Protein AF-0000000078635551 (afdb_homodimer)

Sequence (164 aa):
MIAAASDEIWDSKRACGRVYKVKCTGGTNNGVEHPCRGSGSVTVKIVDYCPAGCRGTIDLSQEAFEAIADPDEGKITIDYHQMIAAASDEIWDSKRACGRVYKVKCTGGTNNGVEHPCRGSGSVTVKIVDYCPAGCRGTIDLSQEAFEAIADPDEGKITIDYHQ

Structure (mmCIF, N/CA/C/O backbone):
data_AF-0000000078635551-model_v1
#
loop_
_entity.id
_entity.type
_entity.pdbx_description
1 polymer 'Expansin-like EG45 domain-containing protein'
#
loop_
_atom_site.group_PDB
_atom_site.id
_atom_site.type_symbol
_atom_site.label_atom_id
_atom_site.label_alt_id
_atom_site.label_comp_id
_atom_site.label_asym_id
_atom_site.label_entity_id
_atom_site.label_seq_id
_atom_site.pdbx_PDB_ins_code
_atom_site.Cartn_x
_atom_site.Cartn_y
_atom_site.Cartn_z
_atom_site.occupancy
_atom_site.B_iso_or_equiv
_atom_site.auth_seq_id
_atom_site.auth_comp_id
_atom_site.auth_asym_id
_atom_site.auth_atom_id
_atom_site.pdbx_PDB_model_num
ATOM 1 N N . MET A 1 1 ? 10.531 -6.574 -5.805 1 96.25 1 MET A N 1
ATOM 2 C CA . MET A 1 1 ? 9.211 -5.945 -5.746 1 96.25 1 MET A CA 1
ATOM 3 C C . MET A 1 1 ? 8.789 -5.703 -4.301 1 96.25 1 MET A C 1
ATOM 5 O O . MET A 1 1 ? 9.539 -6 -3.371 1 96.25 1 MET A O 1
ATOM 9 N N . ILE A 1 2 ? 7.559 -5.074 -4.098 1 97.44 2 ILE A N 1
ATOM 10 C CA . ILE A 1 2 ? 7.223 -4.668 -2.738 1 97.44 2 ILE A CA 1
ATOM 11 C C . ILE A 1 2 ? 5.82 -5.164 -2.385 1 97.44 2 ILE A C 1
ATOM 13 O O . ILE A 1 2 ? 5.059 -5.57 -3.264 1 97.44 2 ILE A O 1
ATOM 17 N N . ALA A 1 3 ? 5.617 -5.074 -1.126 1 97.31 3 ALA A N 1
ATOM 18 C CA . ALA A 1 3 ? 4.316 -5.438 -0.571 1 97.31 3 ALA A CA 1
ATOM 19 C C . ALA A 1 3 ? 4.074 -4.738 0.765 1 97.31 3 ALA A C 1
ATOM 21 O O . ALA A 1 3 ? 5 -4.176 1.354 1 97.31 3 ALA A O 1
ATOM 22 N N . ALA A 1 4 ? 2.855 -4.711 1.078 1 96.38 4 ALA A N 1
ATOM 23 C CA . ALA A 1 4 ? 2.469 -4.305 2.426 1 96.38 4 ALA A CA 1
ATOM 24 C C . ALA A 1 4 ? 2.018 -5.504 3.254 1 96.38 4 ALA A C 1
ATOM 26 O O . ALA A 1 4 ? 1.541 -6.5 2.707 1 96.38 4 ALA A O 1
ATOM 27 N N . ALA A 1 5 ? 2.201 -5.328 4.535 1 96 5 ALA A N 1
ATOM 28 C CA . ALA A 1 5 ? 1.868 -6.43 5.434 1 96 5 ALA A CA 1
ATOM 29 C C . ALA A 1 5 ? 0.615 -6.113 6.246 1 96 5 ALA A C 1
ATOM 31 O O . ALA A 1 5 ? 0.434 -4.984 6.707 1 96 5 ALA A O 1
ATOM 32 N N . SER A 1 6 ? -0.242 -7.211 6.406 1 94.69 6 SER A N 1
ATOM 33 C CA . SER A 1 6 ? -1.362 -7.102 7.336 1 94.69 6 SER A CA 1
ATOM 34 C C . SER A 1 6 ? -0.907 -7.289 8.781 1 94.69 6 SER A C 1
ATOM 36 O O . SER A 1 6 ? 0.283 -7.48 9.039 1 94.69 6 SER A O 1
ATOM 38 N N . ASP A 1 7 ? -1.968 -7.258 9.641 1 93.25 7 ASP A N 1
ATOM 39 C CA . ASP A 1 7 ? -1.678 -7.441 11.062 1 93.25 7 ASP A CA 1
ATOM 40 C C . ASP A 1 7 ? -1.004 -8.789 11.312 1 93.25 7 ASP A C 1
ATOM 42 O O . ASP A 1 7 ? -0.194 -8.922 12.234 1 93.25 7 ASP A O 1
ATOM 46 N N . GLU A 1 8 ? -1.319 -9.781 10.523 1 92.94 8 GLU A N 1
ATOM 47 C CA . GLU A 1 8 ? -0.859 -11.156 10.727 1 92.94 8 GLU A CA 1
ATOM 48 C C . GLU A 1 8 ? 0.665 -11.234 10.695 1 92.94 8 GLU A C 1
ATOM 50 O O . GLU A 1 8 ? 1.265 -12.031 11.414 1 92.94 8 GLU A O 1
ATOM 55 N N . ILE A 1 9 ? 1.292 -10.383 9.961 1 93.62 9 ILE A N 1
ATOM 56 C CA . ILE A 1 9 ? 2.734 -10.547 9.82 1 93.62 9 ILE A CA 1
ATOM 57 C C . ILE A 1 9 ? 3.438 -9.234 10.156 1 93.62 9 ILE A C 1
ATOM 59 O O . ILE A 1 9 ? 4.656 -9.211 10.352 1 93.62 9 ILE A O 1
ATOM 63 N N . TRP A 1 10 ? 2.77 -8.133 10.242 1 94.75 10 TRP A N 1
ATOM 64 C CA . TRP A 1 10 ? 3.377 -6.824 10.438 1 94.75 10 TRP A CA 1
ATOM 65 C C . TRP A 1 10 ? 4.246 -6.809 11.695 1 94.75 10 TRP A C 1
ATOM 67 O O . TRP A 1 10 ? 5.359 -6.277 11.68 1 94.75 10 TRP A O 1
ATOM 77 N N . ASP A 1 11 ? 3.793 -7.418 12.781 1 93.44 11 ASP A N 1
ATOM 78 C CA . ASP A 1 11 ? 4.543 -7.625 14.016 1 93.44 11 ASP A CA 1
ATOM 79 C C . ASP A 1 11 ? 5.16 -6.316 14.508 1 93.44 11 ASP A C 1
ATOM 81 O O . ASP A 1 11 ? 6.371 -6.242 14.727 1 93.44 11 ASP A O 1
ATOM 85 N N . SER A 1 12 ? 4.293 -5.266 14.805 1 92.62 12 SER A N 1
ATOM 86 C CA . SER A 1 12 ? 4.738 -3.977 15.328 1 92.62 12 SER A CA 1
ATOM 87 C C . SER A 1 12 ? 5.914 -3.43 14.516 1 92.62 12 SER A C 1
ATOM 89 O O . SER A 1 12 ? 6.914 -2.99 15.086 1 92.62 12 SER A O 1
ATOM 91 N N . LYS A 1 13 ? 5.953 -3.652 13.18 1 93.81 13 LYS A N 1
ATOM 92 C CA . LYS A 1 13 ? 6.887 -3.053 12.227 1 93.81 13 LYS A CA 1
ATOM 93 C C . LYS A 1 13 ? 8.109 -3.939 12.031 1 93.81 13 LYS A C 1
ATOM 95 O O . LYS A 1 13 ? 8.945 -3.664 11.164 1 93.81 13 LYS A O 1
ATOM 100 N N . ARG A 1 14 ? 8.211 -5.004 12.727 1 94.62 14 ARG A N 1
ATOM 101 C CA . ARG A 1 14 ? 9.391 -5.852 12.625 1 94.62 14 ARG A CA 1
ATOM 102 C C . ARG A 1 14 ? 9.484 -6.512 11.258 1 94.62 14 ARG A C 1
ATOM 104 O O . ARG A 1 14 ? 10.57 -6.898 10.82 1 94.62 14 ARG A O 1
ATOM 111 N N . ALA A 1 15 ? 8.352 -6.633 10.625 1 95 15 ALA A N 1
ATOM 112 C CA . ALA A 1 15 ? 8.336 -7.266 9.305 1 95 15 ALA A CA 1
ATOM 113 C C . ALA A 1 15 ? 8.883 -6.316 8.242 1 95 15 ALA A C 1
ATOM 115 O O . ALA A 1 15 ? 9.195 -6.742 7.125 1 95 15 ALA A O 1
ATOM 116 N N . CYS A 1 16 ? 8.93 -5.066 8.625 1 94.31 16 CYS A N 1
ATOM 117 C CA . CYS A 1 16 ? 9.406 -4.098 7.641 1 94.31 16 CYS A CA 1
ATOM 118 C C . CYS A 1 16 ? 10.805 -4.449 7.16 1 94.31 16 CYS A C 1
ATOM 120 O O . CYS A 1 16 ? 11.688 -4.742 7.969 1 94.31 16 CYS A O 1
ATOM 122 N N . GLY A 1 17 ? 11.023 -4.5 5.871 1 96.88 17 GLY A N 1
ATOM 123 C CA . GLY A 1 17 ? 12.312 -4.793 5.266 1 96.88 17 GLY A CA 1
ATOM 124 C C . GLY A 1 17 ? 12.539 -6.277 5.039 1 96.88 17 GLY A C 1
ATOM 125 O O . GLY A 1 17 ? 13.445 -6.664 4.301 1 96.88 17 GLY A O 1
ATOM 126 N N . ARG A 1 18 ? 11.789 -7.105 5.68 1 97.62 18 ARG A N 1
ATOM 127 C CA . ARG A 1 18 ? 11.922 -8.539 5.461 1 97.62 18 ARG A CA 1
ATOM 128 C C . ARG A 1 18 ? 11.484 -8.922 4.051 1 97.62 18 ARG A C 1
ATOM 130 O O . ARG A 1 18 ? 10.586 -8.289 3.48 1 97.62 18 ARG A O 1
ATOM 137 N N . VAL A 1 19 ? 12.141 -9.969 3.594 1 98.5 19 VAL A N 1
ATOM 138 C CA . VAL A 1 19 ? 11.859 -10.445 2.242 1 98.5 19 VAL A CA 1
ATOM 139 C C . VAL A 1 19 ? 11.125 -11.781 2.305 1 98.5 19 VAL A C 1
ATOM 141 O O . VAL A 1 19 ? 11.508 -12.672 3.066 1 98.5 19 VAL A O 1
ATOM 144 N N . TYR A 1 20 ? 10.055 -11.875 1.512 1 98.44 20 TYR A N 1
ATOM 145 C CA . TYR A 1 20 ? 9.258 -13.094 1.435 1 98.44 20 TYR A CA 1
ATOM 146 C C . TYR A 1 20 ? 9.188 -13.609 0.002 1 98.44 20 TYR A C 1
ATOM 148 O O . TYR A 1 20 ? 9.055 -12.82 -0.939 1 98.44 20 TYR A O 1
ATOM 156 N N . LYS A 1 21 ? 9.312 -14.883 -0.167 1 98.62 21 LYS A N 1
ATOM 157 C CA . LYS A 1 21 ? 8.852 -15.531 -1.387 1 98.62 21 LYS A CA 1
ATOM 158 C C . LYS A 1 21 ? 7.359 -15.859 -1.3 1 98.62 21 LYS A C 1
ATOM 160 O O . LYS A 1 21 ? 6.922 -16.547 -0.368 1 98.62 21 LYS A O 1
ATOM 165 N N . VAL A 1 22 ? 6.598 -15.383 -2.221 1 98.44 22 VAL A N 1
ATOM 166 C CA . VAL A 1 22 ? 5.148 -15.547 -2.223 1 98.44 22 VAL A CA 1
ATOM 167 C C . VAL A 1 22 ? 4.719 -16.375 -3.426 1 98.44 22 VAL A C 1
ATOM 169 O O . VAL A 1 22 ? 5.117 -16.094 -4.559 1 98.44 22 VAL A O 1
ATOM 172 N N . LYS A 1 23 ? 3.918 -17.391 -3.209 1 98.19 23 LYS A N 1
ATOM 173 C CA . LYS A 1 23 ? 3.426 -18.266 -4.258 1 98.19 23 LYS A CA 1
ATOM 174 C C . LYS A 1 23 ? 1.903 -18.219 -4.348 1 98.19 23 LYS A C 1
ATOM 176 O O . LYS A 1 23 ? 1.21 -18.359 -3.34 1 98.19 23 LYS A O 1
ATOM 181 N N . CYS A 1 24 ? 1.435 -18.062 -5.543 1 97.62 24 CYS A N 1
ATOM 182 C CA . CYS A 1 24 ? 0 -18.156 -5.785 1 97.62 24 CYS A CA 1
ATOM 183 C C . CYS A 1 24 ? -0.461 -19.609 -5.734 1 97.62 24 CYS A C 1
ATOM 185 O O . CYS A 1 24 ? 0.079 -20.453 -6.441 1 97.62 24 CYS A O 1
ATOM 187 N N . THR A 1 25 ? -1.503 -19.828 -4.898 1 95.75 25 THR A N 1
ATOM 188 C CA . THR A 1 25 ? -1.953 -21.203 -4.75 1 95.75 25 THR A CA 1
ATOM 189 C C . THR A 1 25 ? -3.396 -21.359 -5.223 1 95.75 25 THR A C 1
ATOM 191 O O . THR A 1 25 ? -3.914 -22.469 -5.309 1 95.75 25 THR A O 1
ATOM 194 N N . GLY A 1 26 ? -4.039 -20.25 -5.453 1 92.5 26 GLY A N 1
ATOM 195 C CA . GLY A 1 26 ? -5.398 -20.375 -5.957 1 92.5 26 GLY A CA 1
ATOM 196 C C . GLY A 1 26 ? -6.164 -19.062 -5.906 1 92.5 26 GLY A C 1
ATOM 197 O O . GLY A 1 26 ? -5.602 -18.016 -5.551 1 92.5 26 GLY A O 1
ATOM 198 N N . GLY A 1 27 ? -7.441 -19.125 -6.367 1 87.19 27 GLY A N 1
ATOM 199 C CA . GLY A 1 27 ? -8.312 -17.969 -6.352 1 87.19 27 GLY A CA 1
ATOM 200 C C . GLY A 1 27 ? -9.148 -17.859 -5.094 1 87.19 27 GLY A C 1
ATOM 201 O O . GLY A 1 27 ? -9.18 -18.781 -4.285 1 87.19 27 GLY A O 1
ATOM 202 N N . THR A 1 28 ? -9.75 -16.562 -4.793 1 80.56 28 THR A N 1
ATOM 203 C CA . THR A 1 28 ? -10.672 -16.344 -3.684 1 80.56 28 THR A CA 1
ATOM 204 C C . THR A 1 28 ? -12.109 -16.266 -4.184 1 80.56 28 TH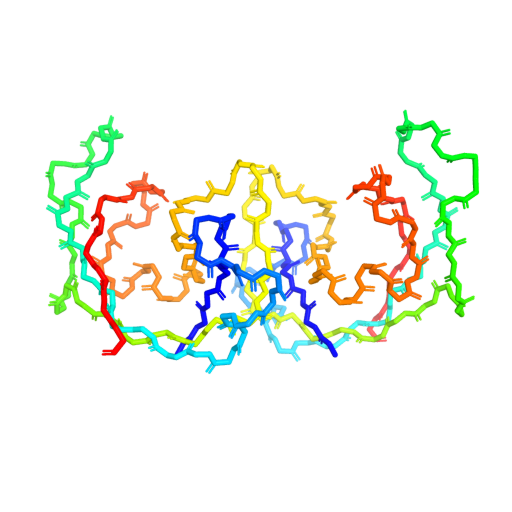R A C 1
ATOM 206 O O . THR A 1 28 ? -13.008 -15.859 -3.443 1 80.56 28 THR A O 1
ATOM 209 N N . ASN A 1 29 ? -12.398 -16.828 -5.242 1 68.38 29 ASN A N 1
ATOM 210 C CA . ASN A 1 29 ? -13.742 -17.078 -5.75 1 68.38 29 ASN A CA 1
ATOM 211 C C . ASN A 1 29 ? -14.266 -15.906 -6.57 1 68.38 29 ASN A C 1
ATOM 213 O O . ASN A 1 29 ? -15.469 -15.641 -6.586 1 68.38 29 ASN A O 1
ATOM 217 N N . ASN A 1 30 ? -13.383 -15.109 -7.215 1 67.94 30 ASN A N 1
ATOM 218 C CA . ASN A 1 30 ? -13.898 -14.031 -8.055 1 67.94 30 ASN A CA 1
ATOM 219 C C . ASN A 1 30 ? -14.078 -14.484 -9.5 1 67.94 30 ASN A C 1
ATOM 221 O O . ASN A 1 30 ? -14.289 -13.664 -10.391 1 67.94 30 ASN A O 1
ATOM 225 N N . GLY A 1 31 ? -14.039 -15.828 -9.625 1 69.44 31 GLY A N 1
ATOM 226 C CA . GLY A 1 31 ? -14.523 -16.391 -10.875 1 69.44 31 GLY A CA 1
ATOM 227 C C . GLY A 1 31 ? -13.414 -16.75 -11.844 1 69.44 31 GLY A C 1
ATOM 228 O O . GLY A 1 31 ? -13.664 -17.281 -12.922 1 69.44 31 GLY A O 1
ATOM 229 N N . VAL A 1 32 ? -12.227 -16.203 -11.531 1 76.19 32 VAL A N 1
ATOM 230 C CA . VAL A 1 32 ? -11.148 -16.656 -12.406 1 76.19 32 VAL A CA 1
ATOM 231 C C . VAL A 1 32 ? -10.734 -18.078 -12.023 1 76.19 32 VAL A C 1
ATOM 233 O O . VAL A 1 32 ? -10.266 -18.312 -10.906 1 76.19 32 VAL A O 1
ATOM 236 N N . GLU A 1 33 ? -11.008 -19.047 -12.883 1 79.5 33 GLU A N 1
ATOM 237 C CA . GLU A 1 33 ? -10.797 -20.469 -12.609 1 79.5 33 GLU A CA 1
ATOM 238 C C . GLU A 1 33 ? -9.336 -20.75 -12.266 1 79.5 33 GLU A C 1
ATOM 240 O O . GLU A 1 33 ? -9.047 -21.438 -11.289 1 79.5 33 GLU A O 1
ATOM 245 N N . HIS A 1 34 ? -8.453 -20.25 -13.055 1 88.06 34 HIS A N 1
ATOM 246 C CA . HIS A 1 34 ? -7.023 -20.438 -12.805 1 88.06 34 HIS A CA 1
ATOM 247 C C . HIS A 1 34 ? -6.297 -19.094 -12.734 1 88.06 34 HIS A C 1
ATOM 249 O O . HIS A 1 34 ? -5.656 -18.672 -13.695 1 88.06 34 HIS A O 1
ATOM 255 N N . PRO A 1 35 ? -6.375 -18.516 -11.586 1 92.25 35 PRO A N 1
ATOM 256 C CA . PRO A 1 35 ? -5.895 -17.125 -11.531 1 92.25 35 PRO A CA 1
ATOM 257 C C . PRO A 1 35 ? -4.371 -17.031 -11.516 1 92.25 35 PRO A C 1
ATOM 259 O O . PRO A 1 35 ? -3.809 -16 -11.891 1 92.25 35 PRO A O 1
ATOM 262 N N . CYS A 1 36 ? -3.676 -18.109 -11.078 1 96.31 36 CYS A N 1
ATOM 263 C CA . CYS A 1 36 ? -2.223 -18.047 -10.961 1 96.31 36 CYS A CA 1
ATOM 264 C C . CYS A 1 36 ? -1.568 -18.078 -12.336 1 96.31 36 CYS A C 1
ATOM 266 O O . CYS A 1 36 ? -2.016 -18.797 -13.234 1 96.31 36 CYS A O 1
ATOM 268 N N . ARG A 1 37 ? -0.511 -17.172 -12.445 1 94.75 37 ARG A N 1
ATOM 269 C CA . ARG A 1 37 ? 0.183 -17.109 -13.727 1 94.75 37 ARG A CA 1
ATOM 270 C C . ARG A 1 37 ? 1.691 -17 -13.523 1 94.75 37 ARG A C 1
ATOM 272 O O . ARG A 1 37 ? 2.164 -16.828 -12.398 1 94.75 37 ARG A O 1
ATOM 279 N N . GLY A 1 38 ? 2.408 -17.125 -14.711 1 90.69 38 GLY A N 1
ATOM 280 C CA . GLY A 1 38 ? 3.855 -17 -14.648 1 90.69 38 GLY A CA 1
ATOM 281 C C . GLY A 1 38 ? 4.516 -18.109 -13.859 1 90.69 38 GLY A C 1
ATOM 282 O O . GLY A 1 38 ? 4.109 -19.281 -13.961 1 90.69 38 GLY A O 1
ATOM 283 N N . SER A 1 39 ? 5.566 -17.812 -13.117 1 89.06 39 SER A N 1
ATOM 284 C CA . SER A 1 39 ? 6.25 -18.797 -12.289 1 89.06 39 SER A CA 1
ATOM 285 C C . SER A 1 39 ? 5.406 -19.172 -11.078 1 89.06 39 SER A C 1
ATOM 287 O O . SER A 1 39 ? 5.699 -20.156 -10.391 1 89.06 39 SER A O 1
ATOM 289 N N . GLY A 1 40 ? 4.441 -18.375 -10.859 1 95.44 40 GLY A N 1
ATOM 290 C CA . GLY A 1 40 ? 3.578 -18.594 -9.711 1 95.44 40 GLY A CA 1
ATOM 291 C C . GLY A 1 40 ? 4.156 -18.047 -8.414 1 95.44 40 GLY A C 1
ATOM 292 O O . GLY A 1 40 ? 3.516 -18.125 -7.367 1 95.44 40 GLY A O 1
ATOM 293 N N . SER A 1 41 ? 5.41 -17.562 -8.562 1 98.19 41 SER A N 1
ATOM 294 C CA . SER A 1 41 ? 6.055 -17.062 -7.355 1 98.19 41 SER A CA 1
ATOM 295 C C . SER A 1 41 ? 6.773 -15.75 -7.613 1 98.19 41 SER A C 1
ATOM 297 O O . SER A 1 41 ? 7.184 -15.469 -8.742 1 98.19 41 SER A O 1
ATOM 299 N N . VAL A 1 42 ? 6.816 -14.984 -6.574 1 98.31 42 VAL A N 1
ATOM 300 C CA . VAL A 1 42 ? 7.543 -13.719 -6.629 1 98.31 42 VAL A CA 1
ATOM 301 C C . VAL A 1 42 ? 8.195 -13.438 -5.273 1 98.31 42 VAL A C 1
ATOM 303 O O . VAL A 1 42 ? 7.723 -13.914 -4.242 1 98.31 42 VAL A O 1
ATOM 306 N N . THR A 1 43 ? 9.312 -12.758 -5.344 1 98.62 43 THR A N 1
ATOM 307 C CA . THR A 1 43 ? 9.961 -12.281 -4.129 1 98.62 43 THR A CA 1
ATOM 308 C C . THR A 1 43 ? 9.641 -10.812 -3.877 1 98.62 43 THR A C 1
ATOM 310 O O . THR A 1 43 ? 9.766 -9.984 -4.781 1 98.62 43 THR A O 1
ATOM 313 N N . VAL A 1 44 ? 9.172 -10.516 -2.609 1 98.62 44 VAL A N 1
ATOM 314 C CA . VAL A 1 44 ? 8.773 -9.148 -2.297 1 98.62 44 VAL A CA 1
ATOM 315 C C . VAL A 1 44 ? 9.414 -8.711 -0.981 1 98.62 44 VAL A C 1
ATOM 317 O O . VAL A 1 44 ? 9.688 -9.539 -0.109 1 98.62 44 VAL A O 1
ATOM 320 N N . LYS A 1 45 ? 9.734 -7.434 -0.888 1 98.31 45 LYS A N 1
ATOM 321 C CA . LYS A 1 45 ? 10.125 -6.793 0.366 1 98.31 45 LYS A CA 1
ATOM 322 C C . LYS A 1 45 ? 8.938 -6.086 1.012 1 98.31 45 LYS A C 1
ATOM 324 O O . LYS A 1 45 ? 8.203 -5.352 0.342 1 98.31 45 LYS A O 1
ATOM 329 N N . ILE A 1 46 ? 8.727 -6.277 2.295 1 97.69 46 ILE A N 1
ATOM 330 C CA . ILE A 1 46 ? 7.691 -5.562 3.031 1 97.69 46 ILE A CA 1
ATOM 331 C C . ILE A 1 46 ? 8.133 -4.121 3.279 1 97.69 46 ILE A C 1
ATOM 333 O O . ILE A 1 46 ? 9.188 -3.883 3.877 1 97.69 46 ILE A O 1
ATOM 337 N N . VAL A 1 47 ? 7.242 -3.145 2.848 1 95.94 47 VAL A N 1
ATOM 338 C CA . VAL A 1 47 ? 7.711 -1.768 2.971 1 95.94 47 VAL A CA 1
ATOM 339 C C . VAL A 1 47 ? 6.672 -0.936 3.719 1 95.94 47 VAL A C 1
ATOM 341 O O . VAL A 1 47 ? 6.922 0.223 4.059 1 95.94 47 VAL A O 1
ATOM 344 N N . ASP A 1 48 ? 5.457 -1.479 3.963 1 95.31 48 ASP A N 1
ATOM 345 C CA . ASP A 1 48 ? 4.406 -0.707 4.617 1 95.31 48 ASP A CA 1
ATOM 346 C C . ASP A 1 48 ? 3.406 -1.624 5.32 1 95.31 48 ASP A C 1
ATOM 348 O O . ASP A 1 48 ? 3.418 -2.84 5.109 1 95.31 48 ASP A O 1
ATOM 352 N N . TYR A 1 49 ? 2.66 -0.901 6.184 1 93.31 49 TYR A N 1
ATOM 353 C CA . TYR A 1 49 ? 1.564 -1.558 6.883 1 93.31 49 TYR A CA 1
ATOM 354 C C . TYR A 1 49 ? 0.254 -1.395 6.125 1 93.31 49 TYR A C 1
ATOM 356 O O . TYR A 1 49 ? -0.021 -0.327 5.57 1 93.31 49 TYR A O 1
ATOM 364 N N . CYS A 1 50 ? -0.369 -2.492 6.035 1 89 50 CYS A N 1
ATOM 365 C CA . CYS A 1 50 ? -1.719 -2.463 5.484 1 89 50 CYS A CA 1
ATOM 366 C C . CYS A 1 50 ? -2.74 -2.93 6.512 1 89 50 CYS A C 1
ATOM 368 O O . CYS A 1 50 ? -2.846 -4.125 6.789 1 89 50 CYS A O 1
ATOM 370 N N . PRO A 1 51 ? -3.516 -1.911 7.02 1 84.06 51 PRO A N 1
ATOM 371 C CA . PRO A 1 51 ? -4.488 -2.285 8.047 1 84.06 51 PRO A CA 1
ATOM 372 C C . PRO A 1 51 ? -5.617 -3.152 7.504 1 84.06 51 PRO A C 1
ATOM 374 O O . PRO A 1 51 ? -5.57 -3.584 6.352 1 84.06 51 PRO A O 1
ATOM 377 N N . ALA A 1 52 ? -6.699 -3.484 8.414 1 76.56 52 ALA A N 1
ATOM 378 C CA . ALA A 1 52 ? -7.852 -4.297 8.031 1 76.56 52 ALA A CA 1
ATOM 379 C C . ALA A 1 52 ? -8.508 -3.758 6.766 1 76.56 52 ALA A C 1
ATOM 381 O O . ALA A 1 52 ? -8.633 -2.545 6.594 1 76.56 52 ALA A O 1
ATOM 382 N N . GLY A 1 53 ? -8.727 -4.758 5.758 1 72 53 GLY A N 1
ATOM 383 C CA . GLY A 1 53 ? -9.328 -4.391 4.484 1 72 53 GLY A CA 1
ATOM 384 C C . GLY A 1 53 ? -8.359 -4.488 3.32 1 72 53 GLY A C 1
ATOM 385 O O . GLY A 1 53 ? -8.75 -4.324 2.164 1 72 53 GLY A O 1
ATOM 386 N N . CYS A 1 54 ? -7.211 -4.777 3.654 1 76.5 54 CYS A N 1
ATOM 387 C CA . CYS A 1 54 ? -6.227 -4.914 2.584 1 76.5 54 CYS A CA 1
ATOM 388 C C . CYS A 1 54 ? -6.484 -6.172 1.764 1 76.5 54 CYS A C 1
ATOM 390 O O . CYS A 1 54 ? -7.316 -7 2.135 1 76.5 54 CYS A O 1
ATOM 392 N N . ARG A 1 55 ? -5.691 -6.379 0.613 1 78.81 55 ARG A N 1
ATOM 393 C CA . ARG A 1 55 ? -5.969 -7.402 -0.39 1 78.81 55 ARG A CA 1
ATOM 394 C C . ARG A 1 55 ? -5.383 -8.75 0.028 1 78.81 55 ARG A C 1
ATOM 396 O O . ARG A 1 55 ? -5.273 -9.664 -0.79 1 78.81 55 ARG A O 1
ATOM 403 N N . GLY A 1 56 ? -5.051 -8.906 1.393 1 86.06 56 GLY A N 1
ATOM 404 C CA . GLY A 1 56 ? -4.555 -10.18 1.879 1 86.06 56 GLY A CA 1
ATOM 405 C C . GLY A 1 56 ? -3.58 -10.047 3.031 1 86.06 56 GLY A C 1
ATOM 406 O O . GLY A 1 56 ? -3.367 -8.938 3.541 1 86.06 56 GLY A O 1
ATOM 407 N N . THR A 1 57 ? -3.107 -11.352 3.465 1 93.62 57 THR A N 1
ATOM 408 C CA . THR A 1 57 ? -2.061 -11.352 4.48 1 93.62 57 THR A CA 1
ATOM 409 C C . THR A 1 57 ? -0.868 -10.516 4.031 1 93.62 57 THR A C 1
ATOM 411 O O . THR A 1 57 ? -0.304 -9.758 4.824 1 93.62 57 THR A O 1
ATOM 414 N N . ILE A 1 58 ? -0.533 -10.75 2.797 1 95.88 58 ILE A N 1
ATOM 415 C CA . ILE A 1 58 ? 0.447 -9.914 2.109 1 95.88 58 ILE A CA 1
ATOM 416 C C . ILE A 1 58 ? -0.219 -9.195 0.939 1 95.88 58 ILE A C 1
ATOM 418 O O . ILE A 1 58 ? -0.792 -9.836 0.054 1 95.88 58 ILE A O 1
ATOM 422 N N . ASP A 1 59 ? -0.224 -7.867 1.001 1 95 59 ASP A N 1
ATOM 423 C CA . ASP A 1 59 ? -0.766 -7.043 -0.075 1 95 59 ASP A CA 1
ATOM 424 C C . ASP A 1 59 ? 0.312 -6.703 -1.102 1 95 59 ASP A C 1
ATOM 426 O O . ASP A 1 59 ? 1.076 -5.754 -0.915 1 95 59 ASP A O 1
ATOM 430 N N . LEU A 1 60 ? 0.299 -7.48 -2.152 1 96.38 60 LEU A N 1
ATOM 431 C CA . LEU A 1 60 ? 1.313 -7.324 -3.188 1 96.38 60 LEU A CA 1
ATOM 432 C C . LEU A 1 60 ? 1.117 -6.016 -3.947 1 96.38 60 LEU A C 1
ATOM 434 O O . LEU A 1 60 ? -0.018 -5.602 -4.191 1 96.38 60 LEU A O 1
ATOM 438 N N . SER A 1 61 ? 2.266 -5.375 -4.316 1 96.06 61 SER A N 1
ATOM 439 C CA . SER A 1 61 ? 2.146 -4.289 -5.281 1 96.06 61 SER A CA 1
ATOM 440 C C . SER A 1 61 ? 1.478 -4.762 -6.566 1 96.06 61 SER A C 1
ATOM 442 O O . SER A 1 61 ? 1.392 -5.965 -6.82 1 96.06 61 SER A O 1
ATOM 444 N N . GLN A 1 62 ? 0.996 -3.834 -7.316 1 93.44 62 GLN A N 1
ATOM 445 C CA . GLN A 1 62 ? 0.385 -4.211 -8.586 1 93.44 62 GLN A CA 1
ATOM 446 C C . GLN A 1 62 ? 1.357 -5.012 -9.445 1 93.44 62 GLN A C 1
ATOM 448 O O . GLN A 1 62 ? 0.978 -6.02 -10.047 1 93.44 62 GLN A O 1
ATOM 453 N N . GLU A 1 63 ? 2.588 -4.559 -9.484 1 94.56 63 GLU A N 1
ATOM 454 C CA . GLU A 1 63 ? 3.605 -5.25 -10.273 1 94.56 63 GLU A CA 1
ATOM 455 C C . GLU A 1 63 ? 3.828 -6.672 -9.766 1 94.56 63 GLU A C 1
ATOM 457 O O . GLU A 1 63 ? 3.875 -7.617 -10.555 1 94.56 63 GLU A O 1
ATOM 462 N N . ALA A 1 64 ? 3.916 -6.801 -8.492 1 96.81 64 ALA A N 1
ATOM 463 C CA . ALA A 1 64 ? 4.137 -8.117 -7.902 1 96.81 64 ALA A CA 1
ATOM 464 C C . ALA A 1 64 ? 2.936 -9.031 -8.133 1 96.81 64 ALA A C 1
ATOM 466 O O . ALA A 1 64 ? 3.1 -10.203 -8.477 1 96.81 64 ALA A O 1
ATOM 467 N N . PHE A 1 65 ? 1.765 -8.531 -7.918 1 95.62 65 PHE A N 1
ATOM 468 C CA . PHE A 1 65 ? 0.544 -9.312 -8.109 1 95.62 65 PHE A CA 1
ATOM 469 C C . PHE A 1 65 ? 0.438 -9.805 -9.547 1 95.62 65 PHE A C 1
ATOM 471 O O . PHE A 1 65 ? 0.209 -10.992 -9.789 1 95.62 65 PHE A O 1
ATOM 478 N N . GLU A 1 66 ? 0.697 -8.961 -10.5 1 95 66 GLU A N 1
ATOM 479 C CA . GLU A 1 66 ? 0.559 -9.273 -11.914 1 95 66 GLU A CA 1
ATOM 480 C C . GLU A 1 66 ? 1.598 -10.305 -12.359 1 95 66 GLU A C 1
ATOM 482 O O . GLU A 1 66 ? 1.408 -10.992 -13.359 1 95 66 GLU A O 1
ATOM 487 N N . ALA A 1 67 ? 2.654 -10.398 -11.656 1 96.81 67 ALA A N 1
ATOM 488 C CA . ALA A 1 67 ? 3.705 -11.352 -12 1 96.81 67 ALA A CA 1
ATOM 489 C C . ALA A 1 67 ? 3.254 -12.789 -11.727 1 96.81 67 ALA A C 1
ATOM 491 O O . ALA A 1 67 ? 3.771 -13.734 -12.328 1 96.81 67 ALA A O 1
ATOM 492 N N . ILE A 1 68 ? 2.209 -12.969 -10.93 1 97.69 68 ILE A N 1
ATOM 493 C CA . ILE A 1 68 ? 1.944 -14.344 -10.516 1 97.69 68 ILE A CA 1
ATOM 494 C C . ILE A 1 68 ? 0.45 -14.633 -10.633 1 97.69 68 ILE A C 1
ATOM 496 O O . ILE A 1 68 ? 0.018 -15.773 -10.438 1 97.69 68 ILE A O 1
ATOM 500 N N . ALA A 1 69 ? -0.38 -13.609 -10.883 1 95.75 69 ALA A N 1
ATOM 501 C CA . ALA A 1 69 ? -1.822 -13.844 -10.898 1 95.75 69 ALA A CA 1
ATOM 502 C C . ALA A 1 69 ? -2.523 -12.914 -11.883 1 95.75 69 ALA A C 1
ATOM 504 O O . ALA A 1 69 ? -2.018 -11.836 -12.203 1 95.75 69 ALA A O 1
ATOM 505 N N . ASP A 1 70 ? -3.713 -13.312 -12.312 1 93.69 70 ASP A N 1
ATOM 506 C CA . ASP A 1 70 ? -4.605 -12.484 -13.117 1 93.69 70 ASP A CA 1
ATOM 507 C C . ASP A 1 70 ? -5.105 -11.281 -12.328 1 93.69 70 ASP A C 1
ATOM 509 O O . ASP A 1 70 ? -5.738 -11.438 -11.281 1 93.69 70 ASP A O 1
ATOM 513 N N . PRO A 1 71 ? -4.801 -10.102 -12.867 1 89.94 71 PRO A N 1
ATOM 514 C CA . PRO A 1 71 ? -5.203 -8.914 -12.109 1 89.94 71 PRO A CA 1
ATOM 515 C C . PRO A 1 71 ? -6.715 -8.82 -11.922 1 89.94 71 PRO A C 1
ATOM 517 O O . PRO A 1 71 ? -7.18 -8.172 -10.977 1 89.94 71 PRO A O 1
ATOM 520 N N . ASP A 1 72 ? -7.477 -9.438 -12.719 1 87.69 72 ASP A N 1
ATOM 521 C CA . ASP A 1 72 ? -8.93 -9.375 -12.625 1 87.69 72 ASP A CA 1
ATOM 522 C C . ASP A 1 72 ? -9.438 -10.141 -11.406 1 87.69 72 ASP A C 1
ATOM 524 O O . ASP A 1 72 ? -10.586 -9.969 -10.992 1 87.69 72 ASP A O 1
ATOM 528 N N . GLU A 1 73 ? -8.609 -11.008 -10.883 1 87.31 73 GLU A N 1
ATOM 529 C CA . GLU A 1 73 ? -9.008 -11.742 -9.688 1 87.31 73 GLU A CA 1
ATOM 530 C C . GLU A 1 73 ? -9 -10.852 -8.453 1 87.31 73 GLU A C 1
ATOM 532 O O . GLU A 1 73 ? -9.867 -10.961 -7.586 1 87.31 73 GLU A O 1
ATOM 537 N N . GLY A 1 74 ? -7.988 -9.945 -8.297 1 84.88 74 GLY A N 1
ATOM 538 C CA . GLY A 1 74 ? -7.891 -8.992 -7.199 1 84.88 74 GLY A CA 1
ATOM 539 C C . GLY A 1 74 ? -7.305 -9.586 -5.938 1 84.88 74 GLY A C 1
ATOM 540 O O . GLY A 1 74 ? -6.441 -8.984 -5.297 1 84.88 74 GLY A O 1
ATOM 541 N N . LYS A 1 75 ? -7.891 -10.773 -5.547 1 91.12 75 LYS A N 1
ATOM 542 C CA . LYS A 1 75 ? -7.375 -11.492 -4.387 1 91.12 75 LYS A CA 1
ATOM 543 C C . LYS A 1 75 ? -7.07 -12.953 -4.73 1 91.12 75 LYS A C 1
ATOM 545 O O . LYS A 1 75 ? -7.812 -13.586 -5.484 1 91.12 75 LYS A O 1
ATOM 550 N N . ILE A 1 76 ? -6.012 -13.461 -4.164 1 93.5 76 ILE A N 1
ATOM 551 C CA . ILE A 1 76 ? -5.629 -14.852 -4.387 1 93.5 76 ILE A CA 1
ATOM 552 C C . ILE A 1 76 ? -5.203 -15.484 -3.062 1 93.5 76 ILE A C 1
ATOM 554 O O . ILE A 1 76 ? -4.867 -14.781 -2.109 1 93.5 76 ILE A O 1
ATOM 558 N N . THR A 1 77 ? -5.312 -16.828 -3.021 1 94.31 77 THR A N 1
ATOM 559 C CA . THR A 1 77 ? -4.699 -17.562 -1.922 1 94.31 77 THR A CA 1
ATOM 560 C C . THR A 1 77 ? -3.209 -17.766 -2.172 1 94.31 77 THR A C 1
ATOM 562 O O . THR A 1 77 ? -2.791 -18.031 -3.303 1 94.31 77 THR A O 1
ATOM 565 N N . ILE A 1 78 ? -2.434 -17.562 -1.075 1 96.38 78 ILE A N 1
ATOM 566 C CA . ILE A 1 78 ? -0.987 -17.625 -1.256 1 96.38 78 ILE A CA 1
ATOM 567 C C . ILE A 1 78 ? -0.367 -18.5 -0.163 1 96.38 78 ILE A C 1
ATOM 569 O O . ILE A 1 78 ? -0.961 -18.688 0.9 1 96.38 78 ILE A O 1
ATOM 573 N N . ASP A 1 79 ? 0.786 -19.031 -0.524 1 97 79 ASP A N 1
ATOM 574 C CA . ASP A 1 79 ? 1.798 -19.469 0.434 1 97 79 ASP A CA 1
ATOM 575 C C . ASP A 1 79 ? 2.98 -18.5 0.462 1 97 79 ASP A C 1
ATOM 577 O O . ASP A 1 79 ? 3.279 -17.844 -0.54 1 97 79 ASP A O 1
ATOM 581 N N . TYR A 1 80 ? 3.543 -18.375 1.596 1 97.75 80 TYR A N 1
ATOM 582 C CA . TYR A 1 80 ? 4.699 -17.484 1.678 1 97.75 80 TYR A CA 1
ATOM 583 C C . TYR A 1 80 ? 5.684 -17.984 2.736 1 97.75 80 TYR A C 1
ATOM 585 O O . TYR A 1 80 ? 5.281 -18.578 3.74 1 97.75 80 TYR A O 1
ATOM 593 N N . HIS A 1 81 ? 6.977 -17.734 2.459 1 96.31 81 HIS A N 1
ATOM 594 C CA . HIS A 1 81 ? 8.047 -18.031 3.408 1 96.31 81 HIS A CA 1
ATOM 595 C C . HIS A 1 81 ? 9.188 -17.031 3.285 1 96.31 81 HIS A C 1
ATOM 597 O O . HIS A 1 81 ? 9.375 -16.422 2.229 1 96.31 81 HIS A O 1
ATOM 603 N N . GLN A 1 82 ? 9.914 -16.875 4.348 1 93.12 82 GLN A N 1
ATOM 604 C CA . GLN A 1 82 ? 11.094 -16 4.359 1 93.12 82 GLN A CA 1
ATOM 605 C C . GLN A 1 82 ? 12.312 -16.734 3.809 1 93.12 82 GLN A C 1
ATOM 607 O O . GLN A 1 82 ? 12.469 -17.938 4.02 1 93.12 82 GLN A O 1
ATOM 612 N N . MET B 1 1 ? 9.938 8.906 2.02 1 96.31 1 MET B N 1
ATOM 613 C CA . MET B 1 1 ? 8.859 7.984 2.359 1 96.31 1 MET B CA 1
ATOM 614 C C . MET B 1 1 ? 8.07 7.594 1.117 1 96.31 1 MET B C 1
ATOM 616 O O . MET B 1 1 ? 8.391 8.023 0.008 1 96.31 1 MET B O 1
ATOM 620 N N . ILE B 1 2 ? 7.027 6.695 1.289 1 97.5 2 ILE B N 1
ATOM 621 C CA . ILE B 1 2 ? 6.375 6.164 0.095 1 97.5 2 ILE B CA 1
ATOM 622 C C . ILE B 1 2 ? 4.863 6.312 0.222 1 97.5 2 ILE B C 1
ATOM 624 O O . ILE B 1 2 ? 4.348 6.582 1.311 1 97.5 2 ILE B O 1
ATOM 628 N N . ALA B 1 3 ? 4.277 6.137 -0.905 1 97.31 3 ALA B N 1
ATOM 629 C CA . ALA B 1 3 ? 2.818 6.168 -1.002 1 97.31 3 ALA B CA 1
ATOM 630 C C . ALA B 1 3 ? 2.332 5.387 -2.219 1 97.31 3 ALA B C 1
ATOM 632 O O . ALA B 1 3 ? 3.125 5.031 -3.094 1 97.31 3 ALA B O 1
ATOM 633 N N . ALA B 1 4 ? 1.127 5.059 -2.123 1 96.38 4 ALA B N 1
ATOM 634 C CA . ALA B 1 4 ? 0.435 4.523 -3.293 1 96.38 4 ALA B CA 1
ATOM 635 C C . ALA B 1 4 ? -0.52 5.559 -3.887 1 96.38 4 ALA B C 1
ATOM 637 O O . ALA B 1 4 ? -1.005 6.441 -3.178 1 96.38 4 ALA B O 1
ATOM 638 N N . ALA B 1 5 ? -0.706 5.375 -5.172 1 95.88 5 ALA B N 1
ATOM 639 C CA . ALA B 1 5 ? -1.551 6.34 -5.875 1 95.88 5 ALA B CA 1
ATOM 640 C C . ALA B 1 5 ? -2.891 5.715 -6.258 1 95.88 5 ALA B C 1
ATOM 642 O O . ALA B 1 5 ? -2.945 4.559 -6.684 1 95.88 5 ALA B O 1
ATOM 643 N N . SER B 1 6 ? -3.98 6.586 -6.082 1 94.56 6 SER B N 1
ATOM 644 C CA . SER B 1 6 ? -5.281 6.191 -6.613 1 94.56 6 SER B CA 1
ATOM 645 C C . SER B 1 6 ? -5.359 6.422 -8.117 1 94.56 6 SER B C 1
ATOM 647 O O . SER B 1 6 ? -4.387 6.871 -8.734 1 94.56 6 SER B O 1
ATOM 649 N N . ASP B 1 7 ? -6.598 6.117 -8.609 1 93.06 7 ASP B N 1
ATOM 650 C CA . ASP B 1 7 ? -6.816 6.301 -10.039 1 93.06 7 ASP B CA 1
ATOM 651 C C . ASP B 1 7 ? -6.582 7.754 -10.445 1 93.06 7 ASP B C 1
ATOM 653 O O . ASP B 1 7 ? -6.148 8.031 -11.562 1 93.06 7 ASP B O 1
ATOM 657 N N . GLU B 1 8 ? -6.871 8.688 -9.57 1 92.56 8 GLU B N 1
ATOM 658 C CA . GLU B 1 8 ? -6.824 10.117 -9.852 1 92.56 8 GLU B CA 1
ATOM 659 C C . GLU B 1 8 ? -5.426 10.547 -10.289 1 92.56 8 GLU B C 1
ATOM 661 O O . GLU B 1 8 ? -5.277 11.43 -11.141 1 92.56 8 GLU B O 1
ATOM 666 N N . ILE B 1 9 ? -4.434 9.891 -9.812 1 93.44 9 ILE B N 1
ATOM 667 C CA . ILE B 1 9 ? -3.09 10.383 -10.109 1 93.44 9 ILE B CA 1
ATOM 668 C C . ILE B 1 9 ? -2.252 9.258 -10.711 1 93.44 9 ILE B C 1
ATOM 670 O O . ILE B 1 9 ? -1.187 9.508 -11.281 1 93.44 9 ILE B O 1
ATOM 674 N N . TRP B 1 10 ? -2.641 8.039 -10.641 1 94.56 10 TRP B N 1
ATOM 675 C CA . TRP B 1 10 ? -1.848 6.895 -11.07 1 94.56 10 TRP B CA 1
ATOM 676 C C . TRP B 1 10 ? -1.446 7.035 -12.539 1 94.56 10 TRP B C 1
ATOM 678 O O . TRP B 1 10 ? -0.298 6.77 -12.898 1 94.56 10 TRP B O 1
ATOM 688 N N . ASP B 1 11 ? -2.34 7.5 -13.383 1 93.31 11 ASP B N 1
ATOM 689 C CA . ASP B 1 11 ? -2.092 7.828 -14.789 1 93.31 11 ASP B CA 1
ATOM 690 C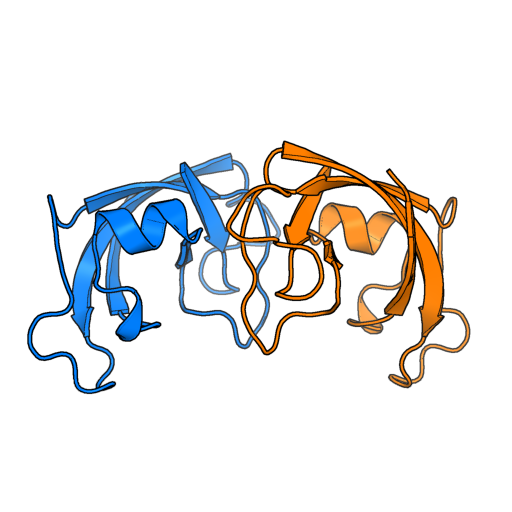 C . ASP B 1 11 ? -1.387 6.68 -15.5 1 93.31 11 ASP B C 1
ATOM 692 O O . ASP B 1 11 ? -0.328 6.871 -16.109 1 93.31 11 ASP B O 1
ATOM 696 N N . SER B 1 12 ? -2.037 5.445 -15.562 1 92.44 12 SER B N 1
ATOM 697 C CA . SER B 1 12 ? -1.504 4.277 -16.25 1 92.44 12 SER B CA 1
ATOM 698 C C . SER B 1 12 ? -0.043 4.035 -15.891 1 92.44 12 SER B C 1
ATOM 700 O O . SER B 1 12 ? 0.796 3.822 -16.766 1 92.44 12 SER B O 1
ATOM 702 N N . LYS B 1 13 ? 0.372 4.285 -14.609 1 93.62 13 LYS B N 1
ATOM 703 C CA . LYS B 1 13 ? 1.67 3.947 -14.031 1 93.62 13 LYS B CA 1
ATOM 704 C C . LYS B 1 13 ? 2.66 5.098 -14.195 1 93.62 13 LYS B C 1
ATOM 706 O O . LYS B 1 13 ? 3.762 5.055 -13.648 1 93.62 13 LYS B O 1
ATOM 711 N N . ARG B 1 14 ? 2.285 6.156 -14.828 1 94.5 14 ARG B N 1
ATOM 712 C CA . ARG B 1 14 ? 3.213 7.258 -15.078 1 94.5 14 ARG B CA 1
ATOM 713 C C . ARG B 1 14 ?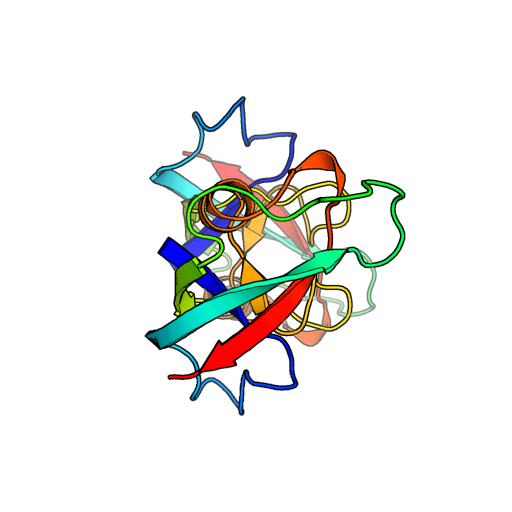 3.584 7.965 -13.781 1 94.5 14 ARG B C 1
ATOM 715 O O . ARG B 1 14 ? 4.633 8.609 -13.695 1 94.5 14 ARG B O 1
ATOM 722 N N . ALA B 1 15 ? 2.715 7.828 -12.828 1 94.75 15 ALA B N 1
ATOM 723 C CA . ALA B 1 15 ? 2.979 8.484 -11.547 1 94.75 15 ALA B CA 1
ATOM 724 C C . ALA B 1 15 ? 4.031 7.719 -10.75 1 94.75 15 ALA B C 1
ATOM 726 O O . ALA B 1 15 ? 4.578 8.242 -9.773 1 94.75 15 ALA B O 1
ATOM 727 N N . CYS B 1 16 ? 4.246 6.504 -11.188 1 94.06 16 CYS B N 1
ATOM 728 C CA . CYS B 1 16 ? 5.215 5.703 -10.445 1 94.06 16 CYS B CA 1
ATOM 729 C C . CYS B 1 16 ? 6.578 6.379 -10.422 1 94.06 16 CYS B C 1
ATOM 731 O O . CYS B 1 16 ? 7.066 6.832 -11.461 1 94.06 16 CYS B O 1
ATOM 733 N N . GLY B 1 17 ? 7.172 6.535 -9.273 1 96.69 17 GLY B N 1
ATOM 734 C CA . GLY B 1 17 ? 8.484 7.137 -9.102 1 96.69 17 GLY B CA 1
ATOM 735 C C . GLY B 1 17 ? 8.43 8.641 -8.898 1 96.69 17 GLY B C 1
ATOM 736 O O . GLY B 1 17 ? 9.414 9.25 -8.477 1 96.69 17 GLY B O 1
ATOM 737 N N . ARG B 1 18 ? 7.34 9.25 -9.227 1 97.5 18 ARG B N 1
ATOM 738 C CA . ARG B 1 18 ? 7.207 10.688 -9 1 97.5 18 ARG B CA 1
ATOM 739 C C . ARG B 1 18 ? 7.168 11.008 -7.512 1 97.5 18 ARG B C 1
ATOM 741 O O . ARG B 1 18 ? 6.676 10.211 -6.715 1 97.5 18 ARG B O 1
ATOM 748 N N . VAL B 1 19 ? 7.688 12.195 -7.258 1 98.44 19 VAL B N 1
ATOM 749 C CA . VAL B 1 19 ? 7.754 12.641 -5.871 1 98.44 19 VAL B CA 1
ATOM 750 C C . VAL B 1 19 ? 6.75 13.773 -5.648 1 98.44 19 VAL B C 1
ATOM 752 O O . VAL B 1 19 ? 6.656 14.703 -6.457 1 98.44 19 VAL B O 1
ATOM 755 N N . TYR B 1 20 ? 5.996 13.648 -4.559 1 98.38 20 TYR B N 1
ATOM 756 C CA . TYR B 1 20 ? 5.008 14.656 -4.188 1 98.38 20 TYR B CA 1
ATOM 757 C C . TYR B 1 20 ? 5.277 15.195 -2.787 1 98.38 20 TYR B C 1
ATOM 759 O O . TYR B 1 20 ? 5.641 14.438 -1.884 1 98.38 20 TYR B O 1
ATOM 767 N N . LYS B 1 21 ? 5.16 16.484 -2.621 1 98.62 21 LYS B N 1
ATOM 768 C CA . LYS B 1 21 ? 4.973 17.062 -1.295 1 98.62 21 LYS B CA 1
ATOM 769 C C . LYS B 1 21 ? 3.5 17.031 -0.888 1 98.62 21 LYS B C 1
ATOM 771 O O . LYS B 1 21 ? 2.645 17.547 -1.604 1 98.62 21 LYS B O 1
ATOM 776 N N . VAL B 1 22 ? 3.201 16.422 0.208 1 98.44 22 VAL B N 1
ATOM 777 C CA . VAL B 1 22 ? 1.831 16.25 0.68 1 98.44 22 VAL B CA 1
ATOM 778 C C . VAL B 1 22 ? 1.631 17.016 1.986 1 98.44 22 VAL B C 1
ATOM 780 O O . VAL B 1 22 ? 2.422 16.875 2.922 1 98.44 22 VAL B O 1
ATOM 783 N N . LYS B 1 23 ? 0.591 17.797 2.074 1 98.12 23 LYS B N 1
ATOM 784 C CA . LYS B 1 23 ? 0.269 18.594 3.256 1 98.12 23 LYS B CA 1
ATOM 785 C C . LYS B 1 23 ? -1.089 18.203 3.83 1 98.12 23 LYS B C 1
ATOM 787 O O . LYS B 1 23 ? -2.08 18.141 3.102 1 98.12 23 LYS B O 1
ATOM 792 N N . CYS B 1 24 ? -1.091 17.969 5.113 1 97.56 24 CYS B N 1
ATOM 793 C CA . CYS B 1 24 ? -2.355 17.766 5.805 1 97.56 24 CYS B CA 1
ATOM 794 C C . CYS B 1 24 ? -3.127 19.062 5.957 1 97.56 24 CYS B C 1
ATOM 796 O O . CYS B 1 24 ? -2.6 20.047 6.484 1 97.56 24 CYS B O 1
ATOM 798 N N . THR B 1 25 ? -4.406 19.016 5.52 1 95.69 25 THR B N 1
ATOM 799 C CA . THR B 1 25 ? -5.184 20.25 5.574 1 95.69 25 THR B CA 1
ATOM 800 C C . THR B 1 25 ? -6.395 20.094 6.488 1 95.69 25 THR B C 1
ATOM 802 O O . THR B 1 25 ? -7.094 21.062 6.777 1 95.69 25 THR B O 1
ATOM 805 N N . GLY B 1 26 ? -6.664 18.875 6.871 1 92.38 26 GLY B N 1
ATOM 806 C CA . GLY B 1 26 ? -7.777 18.688 7.789 1 92.38 26 GLY B CA 1
ATOM 807 C C . GLY B 1 26 ? -8.195 17.234 7.945 1 92.38 26 GLY B C 1
ATOM 808 O O . GLY B 1 26 ? -7.559 16.344 7.391 1 92.38 26 GLY B O 1
ATOM 809 N N . GLY B 1 27 ? -9.219 17.047 8.789 1 87 27 GLY B N 1
ATOM 810 C CA . GLY B 1 27 ? -9.766 15.719 9.023 1 87 27 GLY B CA 1
ATOM 811 C C . GLY B 1 27 ? -10.914 15.375 8.086 1 87 27 GLY B C 1
ATOM 812 O O . GLY B 1 27 ? -11.406 16.234 7.359 1 87 27 GLY B O 1
ATOM 813 N N . THR B 1 28 ? -11.312 14.008 7.891 1 79.81 28 THR B N 1
ATOM 814 C CA . THR B 1 28 ? -12.445 13.57 7.086 1 79.81 28 THR B CA 1
ATOM 815 C C . THR B 1 28 ? -13.641 13.234 7.977 1 79.81 28 THR B C 1
ATOM 817 O O . THR B 1 28 ? -14.711 12.875 7.48 1 79.81 28 THR B O 1
ATOM 820 N N . ASN B 1 29 ? -13.648 13.414 9.117 1 68.25 29 ASN B N 1
ATOM 821 C CA . ASN B 1 29 ? -14.82 13.359 9.984 1 68.25 29 ASN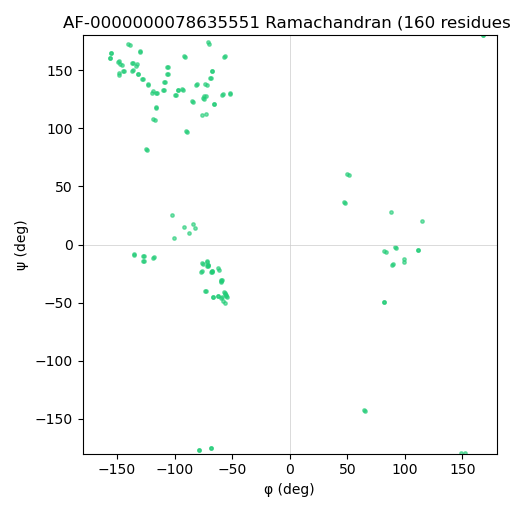 B CA 1
ATOM 822 C C . ASN B 1 29 ? -14.727 12.211 10.984 1 68.25 29 ASN B C 1
ATOM 824 O O . ASN B 1 29 ? -15.742 11.688 11.438 1 68.25 29 ASN B O 1
ATOM 828 N N . ASN B 1 30 ? -13.516 11.703 11.234 1 68.06 30 ASN B N 1
ATOM 829 C CA . ASN B 1 30 ? -13.453 10.617 12.211 1 68.06 30 ASN B CA 1
ATOM 830 C C . ASN B 1 30 ? -13.297 11.148 13.633 1 68.06 30 ASN B C 1
ATOM 832 O O . ASN B 1 30 ? -13.086 10.383 14.57 1 68.06 30 ASN B O 1
ATOM 836 N N . GLY B 1 31 ? -13.469 12.492 13.711 1 69.62 31 GLY B N 1
ATOM 837 C CA . GLY B 1 31 ? -13.703 13.055 15.031 1 69.62 31 GLY B CA 1
ATOM 838 C C . GLY B 1 31 ? -12.453 13.648 15.656 1 69.62 31 GLY B C 1
ATOM 839 O O . GLY B 1 31 ? -12.5 14.156 16.781 1 69.62 31 GLY B O 1
ATOM 840 N N . VAL B 1 32 ? -11.32 13.328 15.031 1 77.5 32 VAL B N 1
ATOM 841 C CA . VAL B 1 32 ? -10.156 14.016 15.586 1 77.5 32 VAL B CA 1
ATOM 842 C C . VAL B 1 32 ? -10.188 15.492 15.18 1 77.5 32 VAL B C 1
ATOM 844 O O . VAL B 1 32 ? -10.141 15.812 13.992 1 77.5 32 VAL B O 1
ATOM 847 N N . GLU B 1 33 ? -10.391 16.391 16.109 1 80 33 GLU B N 1
ATOM 848 C CA . GLU B 1 33 ? -10.578 17.828 15.875 1 80 33 GLU B CA 1
ATOM 849 C C . GLU B 1 33 ? -9.398 18.406 15.094 1 80 33 GLU B C 1
ATOM 851 O O . GLU B 1 33 ? -9.594 19.141 14.125 1 80 33 GLU B O 1
ATOM 856 N N . HIS B 1 34 ? -8.219 18.141 15.531 1 88.38 34 HIS B N 1
ATOM 857 C CA . HIS B 1 34 ? -7.027 18.641 14.859 1 88.38 34 HIS B CA 1
ATOM 858 C C . HIS B 1 34 ? -6.086 17.5 14.484 1 88.38 34 HIS B C 1
ATOM 860 O O . HIS B 1 34 ? -5.086 17.266 15.172 1 88.38 34 HIS B O 1
ATOM 866 N N . PRO B 1 35 ? -6.41 16.891 13.398 1 92.44 35 PRO B N 1
ATOM 867 C CA . PRO B 1 35 ? -5.68 15.656 13.133 1 92.44 35 PRO B CA 1
ATOM 868 C C . PRO B 1 35 ? -4.266 15.906 12.609 1 92.44 35 PRO B C 1
ATOM 870 O O . PRO B 1 35 ? -3.395 15.047 12.734 1 92.44 35 PRO B O 1
ATOM 873 N N . CYS B 1 36 ? -4.023 17.078 12.008 1 96.31 36 CYS B N 1
ATOM 874 C CA . CYS B 1 36 ? -2.709 17.359 11.43 1 96.31 36 CYS B CA 1
ATOM 875 C C . CYS B 1 36 ? -1.671 17.578 12.523 1 96.31 36 CYS B C 1
ATOM 877 O O . CYS B 1 36 ? -1.958 18.203 13.539 1 96.31 36 CYS B O 1
ATOM 879 N N . ARG B 1 37 ? -0.466 16.953 12.242 1 94.94 37 ARG B N 1
ATOM 880 C CA . ARG B 1 37 ? 0.597 17.094 13.234 1 94.94 37 ARG B CA 1
ATOM 881 C C . ARG B 1 37 ? 1.948 17.297 12.562 1 94.94 37 ARG B C 1
ATOM 883 O O . ARG B 1 37 ? 2.062 17.188 11.336 1 94.94 37 ARG B O 1
ATOM 890 N N . GLY B 1 38 ? 2.9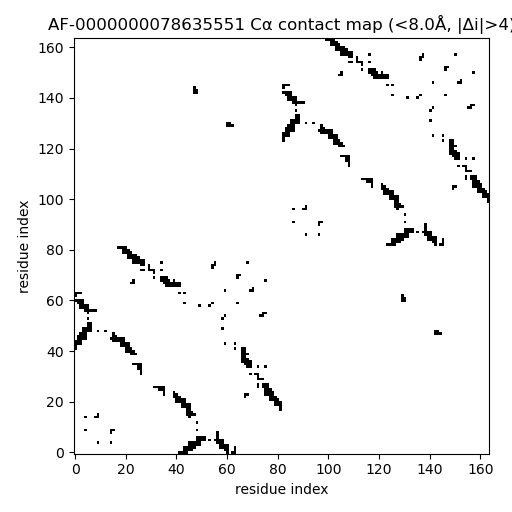63 17.594 13.453 1 91.19 38 GLY B N 1
ATOM 891 C CA . GLY B 1 38 ? 4.305 17.797 12.93 1 91.19 38 GLY B CA 1
ATOM 892 C C . GLY B 1 38 ? 4.418 19 12.016 1 91.19 38 GLY B C 1
ATOM 893 O O . GLY B 1 38 ? 3.83 20.062 12.297 1 91.19 38 GLY B O 1
ATOM 894 N N . SER B 1 39 ? 5.199 18.922 10.969 1 89.31 39 SER B N 1
ATOM 895 C CA . SER B 1 39 ? 5.348 20.016 10 1 89.31 39 SER B CA 1
ATOM 896 C C . SER B 1 39 ? 4.098 20.172 9.148 1 89.31 39 SER B C 1
ATOM 898 O O . SER B 1 39 ? 3.93 21.172 8.461 1 89.31 39 SER B O 1
ATOM 900 N N . GLY B 1 40 ? 3.305 19.156 9.211 1 95.5 40 GLY B N 1
ATOM 901 C CA . GLY B 1 40 ? 2.092 19.156 8.406 1 95.5 40 GLY B CA 1
ATOM 902 C C . GLY B 1 40 ? 2.324 18.703 6.977 1 95.5 40 GLY B C 1
ATOM 903 O O . GLY B 1 40 ? 1.379 18.594 6.191 1 95.5 40 GLY B O 1
ATOM 904 N N . SER B 1 41 ? 3.639 18.516 6.688 1 98.12 41 SER B N 1
ATOM 905 C CA . SER B 1 41 ? 3.951 18.141 5.316 1 98.12 41 SER B CA 1
ATOM 906 C C . SER B 1 41 ? 5 17.031 5.277 1 98.12 41 SER B C 1
ATOM 908 O O . SER B 1 41 ? 5.805 16.906 6.203 1 98.12 41 SER B O 1
ATOM 910 N N . VAL B 1 42 ? 4.867 16.25 4.258 1 98.31 42 VAL B N 1
ATOM 911 C CA . VAL B 1 42 ? 5.84 15.188 4.027 1 98.31 42 VAL B CA 1
ATOM 912 C C . VAL B 1 42 ? 6.074 15.016 2.529 1 98.31 42 VAL B C 1
ATOM 914 O O . VAL B 1 42 ? 5.199 15.336 1.719 1 98.31 42 VAL B O 1
ATOM 917 N N . THR B 1 43 ? 7.281 14.617 2.213 1 98.62 43 THR B N 1
ATOM 918 C CA . THR B 1 43 ? 7.602 14.258 0.834 1 98.62 43 THR B CA 1
ATOM 919 C C . THR B 1 43 ? 7.559 12.742 0.645 1 98.62 43 THR B C 1
ATOM 921 O O . THR B 1 43 ? 8.141 11.992 1.432 1 98.62 43 THR B O 1
ATOM 924 N N . VAL B 1 44 ? 6.793 12.305 -0.42 1 98.56 44 VAL B N 1
ATOM 925 C CA . VAL B 1 44 ? 6.637 10.867 -0.64 1 98.56 44 VAL B CA 1
ATOM 926 C C . VAL B 1 44 ? 6.906 10.539 -2.107 1 98.56 44 VAL B C 1
ATOM 928 O O . VAL B 1 44 ? 6.684 11.375 -2.988 1 98.56 44 VAL B O 1
ATOM 931 N N . LYS B 1 45 ? 7.461 9.359 -2.352 1 98.25 45 LYS B N 1
ATOM 932 C CA . LYS B 1 45 ? 7.566 8.781 -3.688 1 98.25 45 LYS B CA 1
ATOM 933 C C . LYS B 1 45 ? 6.43 7.797 -3.947 1 98.25 45 LYS B C 1
ATOM 935 O O . LYS B 1 45 ? 6.141 6.941 -3.109 1 98.25 45 LYS B O 1
ATOM 940 N N . ILE B 1 46 ? 5.777 7.879 -5.086 1 97.62 46 ILE B N 1
ATOM 941 C CA . ILE B 1 46 ? 4.754 6.922 -5.484 1 97.62 46 ILE B CA 1
ATOM 942 C C . ILE B 1 46 ? 5.41 5.609 -5.914 1 97.62 46 ILE B C 1
ATOM 944 O O . ILE B 1 46 ? 6.246 5.598 -6.824 1 97.62 46 ILE B O 1
ATOM 948 N N . VAL B 1 47 ? 4.953 4.484 -5.25 1 95.88 47 VAL B N 1
ATOM 949 C CA . VAL B 1 47 ? 5.66 3.246 -5.566 1 95.88 47 VAL B CA 1
ATOM 950 C C . VAL B 1 47 ? 4.656 2.172 -5.988 1 95.88 47 VAL B C 1
ATOM 952 O O . VAL B 1 47 ? 5.047 1.092 -6.434 1 95.88 47 VAL B O 1
ATOM 955 N N . ASP B 1 48 ? 3.354 2.41 -5.816 1 95.19 48 ASP B N 1
ATOM 956 C CA . ASP B 1 48 ? 2.354 1.397 -6.137 1 95.19 48 ASP B CA 1
ATOM 957 C C . ASP B 1 48 ? 1.003 2.039 -6.445 1 95.19 48 ASP B C 1
ATOM 959 O O . ASP B 1 48 ? 0.807 3.232 -6.203 1 95.19 48 ASP B O 1
ATOM 963 N N . TYR B 1 49 ? 0.196 1.123 -7.051 1 93.12 49 TYR B N 1
ATOM 964 C CA . TYR B 1 49 ? -1.187 1.488 -7.336 1 93.12 49 TYR B CA 1
ATOM 965 C C . TYR B 1 49 ? -2.111 1.055 -6.207 1 93.12 49 TYR B C 1
ATOM 967 O O . TYR B 1 49 ? -1.945 -0.028 -5.641 1 93.12 49 TYR B O 1
ATOM 975 N N . CYS B 1 50 ? -2.912 1.98 -5.887 1 88.81 50 CYS B N 1
ATOM 976 C CA . CYS B 1 50 ? -3.971 1.654 -4.938 1 88.81 50 CYS B CA 1
ATOM 977 C C . CYS B 1 50 ? -5.344 1.849 -5.566 1 88.81 50 CYS B C 1
ATOM 979 O O . CYS B 1 50 ? -5.793 2.98 -5.754 1 88.81 50 CYS B O 1
ATOM 981 N N . PRO B 1 51 ? -5.988 0.656 -5.84 1 83.81 51 PRO B N 1
ATOM 982 C CA . PRO B 1 51 ? -7.297 0.766 -6.488 1 83.81 51 PRO B CA 1
ATOM 983 C C . PRO B 1 51 ? -8.359 1.378 -5.578 1 83.81 51 PRO B C 1
ATOM 985 O O . PRO B 1 51 ? -8.039 1.853 -4.484 1 83.81 51 PRO B O 1
ATOM 988 N N . ALA B 1 52 ? -9.719 1.431 -6.078 1 76.31 52 ALA B N 1
ATOM 989 C CA . ALA B 1 52 ? -10.836 1.976 -5.316 1 76.31 52 ALA B CA 1
ATOM 990 C C . ALA B 1 52 ? -10.906 1.351 -3.924 1 76.31 52 ALA B C 1
ATOM 992 O O . ALA B 1 52 ? -10.695 0.146 -3.768 1 76.31 52 ALA B O 1
ATOM 993 N N . GLY B 1 53 ? -11.016 2.307 -2.854 1 71.75 53 GLY B N 1
ATOM 994 C CA . GLY B 1 53 ? -11.07 1.862 -1.471 1 71.75 53 GLY B CA 1
ATOM 995 C C . GLY B 1 53 ? -9.828 2.229 -0.678 1 71.75 53 GLY B C 1
ATOM 996 O O . GLY B 1 53 ? -9.773 2.021 0.536 1 71.75 53 GLY B O 1
ATOM 997 N N . CYS B 1 54 ? -8.938 2.764 -1.357 1 76.12 54 CYS B N 1
ATOM 998 C CA . CYS B 1 54 ? -7.727 3.17 -0.659 1 76.12 54 CYS B CA 1
ATOM 999 C C . CYS B 1 54 ? -7.996 4.359 0.255 1 76.12 54 CYS B C 1
ATOM 1001 O O . CYS B 1 54 ? -9.062 4.965 0.192 1 76.12 54 CYS B O 1
ATOM 1003 N N . ARG B 1 55 ? -6.969 4.77 1.127 1 78.56 55 ARG B N 1
ATOM 1004 C CA . ARG B 1 55 ? -7.145 5.738 2.205 1 78.56 55 ARG B CA 1
ATOM 1005 C C . ARG B 1 55 ? -7.07 7.168 1.678 1 78.56 55 ARG B C 1
ATOM 1007 O O . ARG B 1 55 ? -7.027 8.117 2.457 1 78.56 55 ARG B O 1
ATOM 1014 N N . GLY B 1 56 ? -7.168 7.32 0.291 1 85.5 56 GLY B N 1
ATOM 1015 C CA . GLY B 1 56 ? -7.16 8.656 -0.282 1 85.5 56 GLY B CA 1
ATOM 1016 C C . GLY B 1 56 ? -6.609 8.703 -1.693 1 85.5 56 GLY B C 1
ATOM 1017 O O . GLY B 1 56 ? -6.316 7.656 -2.283 1 85.5 56 GLY B O 1
ATOM 1018 N N . THR B 1 57 ? -6.613 10.078 -2.199 1 93.38 57 THR B N 1
ATOM 1019 C CA . THR B 1 57 ? -5.98 10.273 -3.5 1 93.38 57 THR B CA 1
ATOM 1020 C C . THR B 1 57 ? -4.547 9.75 -3.492 1 93.38 57 THR B C 1
ATOM 1022 O O . THR B 1 57 ? -4.109 9.109 -4.453 1 93.38 57 THR B O 1
ATOM 1025 N N . ILE B 1 58 ? -3.904 10.094 -2.434 1 95.81 58 ILE B N 1
ATOM 1026 C CA . ILE B 1 58 ? -2.594 9.531 -2.131 1 95.81 58 ILE B CA 1
ATOM 1027 C C . ILE B 1 58 ? -2.666 8.727 -0.836 1 95.81 58 ILE B C 1
ATOM 1029 O O . ILE B 1 58 ? -3.037 9.258 0.213 1 95.81 58 ILE B O 1
ATOM 1033 N N . ASP B 1 59 ? -2.396 7.43 -0.937 1 94.94 59 ASP B N 1
ATOM 1034 C CA . ASP B 1 59 ? -2.363 6.547 0.224 1 94.94 59 ASP B CA 1
ATOM 1035 C C . ASP B 1 59 ? -0.968 6.5 0.841 1 94.94 59 ASP B C 1
ATOM 1037 O O . ASP B 1 59 ? -0.108 5.742 0.388 1 94.94 59 ASP B O 1
ATOM 1041 N N . LEU B 1 60 ? -0.822 7.309 1.858 1 96.38 60 LEU B N 1
ATOM 1042 C CA . LEU B 1 60 ? 0.477 7.422 2.512 1 96.38 60 LEU B CA 1
ATOM 1043 C C . LEU B 1 60 ? 0.832 6.137 3.248 1 96.38 60 LEU B C 1
ATOM 1045 O O . LEU B 1 60 ? -0.04 5.488 3.832 1 96.38 60 LEU B O 1
ATOM 1049 N N . SER B 1 61 ? 2.156 5.781 3.207 1 96.06 61 SER B N 1
ATOM 1050 C CA . SER B 1 61 ? 2.6 4.73 4.121 1 96.06 61 SER B CA 1
ATOM 1051 C C . SER B 1 61 ? 2.285 5.09 5.566 1 96.06 61 SER B C 1
ATOM 1053 O O . SER B 1 61 ? 2.014 6.25 5.879 1 96.06 61 SER B O 1
ATOM 1055 N N . GLN B 1 62 ? 2.301 4.113 6.398 1 93.56 62 GLN B N 1
ATOM 1056 C CA . GLN B 1 62 ? 2.057 4.395 7.809 1 93.56 62 GLN B CA 1
ATOM 1057 C C . GLN B 1 62 ? 3.041 5.43 8.344 1 93.56 62 GLN B C 1
ATOM 1059 O O . GLN B 1 62 ? 2.652 6.348 9.07 1 93.56 62 GLN B O 1
ATOM 1064 N N . GLU B 1 63 ? 4.285 5.27 7.965 1 94.56 63 GLU B N 1
ATOM 1065 C CA . GLU B 1 63 ? 5.316 6.203 8.414 1 94.56 63 GLU B CA 1
ATOM 1066 C C . GLU B 1 63 ? 5.035 7.617 7.91 1 94.56 63 GLU B C 1
ATOM 1068 O O . GLU B 1 63 ? 5.117 8.578 8.68 1 94.56 63 GLU B O 1
ATOM 1073 N N . ALA B 1 64 ? 4.676 7.703 6.695 1 96.88 64 ALA B N 1
ATOM 1074 C CA . ALA B 1 64 ? 4.391 9.008 6.109 1 96.88 64 ALA B CA 1
ATOM 1075 C C . ALA B 1 64 ? 3.152 9.641 6.746 1 96.88 64 ALA B C 1
ATOM 1077 O O . ALA B 1 64 ? 3.143 10.828 7.059 1 96.88 64 ALA B O 1
ATOM 1078 N N . PHE B 1 65 ? 2.135 8.883 6.902 1 95.69 65 PHE B N 1
ATOM 1079 C CA . PHE B 1 65 ? 0.896 9.367 7.504 1 95.69 65 PHE B CA 1
ATOM 1080 C C . PHE B 1 65 ? 1.146 9.875 8.914 1 95.69 65 PHE B C 1
ATOM 1082 O O . PHE B 1 65 ? 0.745 10.992 9.258 1 95.69 65 PHE B O 1
ATOM 1089 N N . GLU B 1 66 ? 1.866 9.148 9.711 1 95.12 66 GLU B N 1
ATOM 1090 C CA . GLU B 1 66 ? 2.119 9.484 11.109 1 95.12 66 GLU B CA 1
ATOM 1091 C C . GLU B 1 66 ? 2.984 10.734 11.234 1 95.12 66 GLU B C 1
ATOM 1093 O O . GLU B 1 66 ? 2.977 11.398 12.273 1 95.12 66 GLU B O 1
ATOM 1098 N N . ALA B 1 67 ? 3.713 11.039 10.219 1 96.88 67 ALA B N 1
ATOM 1099 C CA . ALA B 1 67 ? 4.574 12.219 10.242 1 96.88 67 ALA B CA 1
ATOM 1100 C C . ALA B 1 67 ? 3.746 13.5 10.18 1 96.88 67 ALA B C 1
ATOM 1102 O O . ALA B 1 67 ? 4.199 14.562 10.617 1 96.88 67 ALA B O 1
ATOM 1103 N N . ILE B 1 68 ? 2.488 13.406 9.758 1 97.69 68 ILE B N 1
ATOM 1104 C CA . ILE B 1 68 ? 1.803 14.672 9.516 1 97.69 68 ILE B CA 1
ATOM 1105 C C . ILE B 1 68 ? 0.397 14.625 10.109 1 97.69 68 ILE B C 1
ATOM 1107 O O . ILE B 1 68 ? -0.317 15.625 10.109 1 97.69 68 ILE B O 1
ATOM 1111 N N . ALA B 1 69 ? -0.058 13.438 10.586 1 95.75 69 ALA B N 1
AT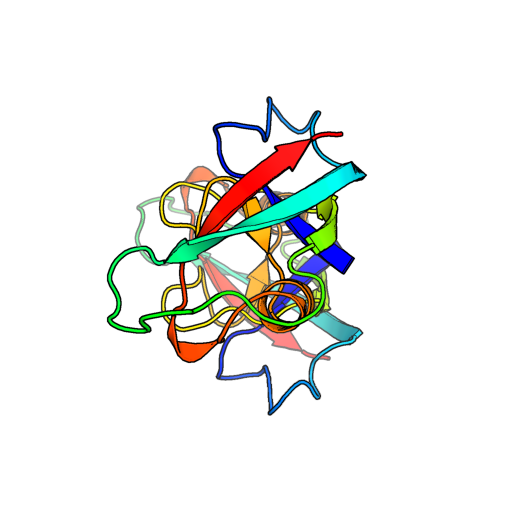OM 1112 C CA . ALA B 1 69 ? -1.435 13.344 11.062 1 95.75 69 ALA B CA 1
ATOM 1113 C C . ALA B 1 69 ? -1.555 12.32 12.188 1 95.75 69 ALA B C 1
ATOM 1115 O O . ALA B 1 69 ? -0.745 11.391 12.281 1 95.75 69 ALA B O 1
ATOM 1116 N N . ASP B 1 70 ? -2.592 12.461 13 1 93.81 70 ASP B N 1
ATOM 1117 C CA . ASP B 1 70 ? -2.971 11.484 14.023 1 93.81 70 ASP B CA 1
ATOM 1118 C C . ASP B 1 70 ? -3.412 10.172 13.391 1 93.81 70 ASP B C 1
ATOM 1120 O O . ASP B 1 70 ? -4.363 10.141 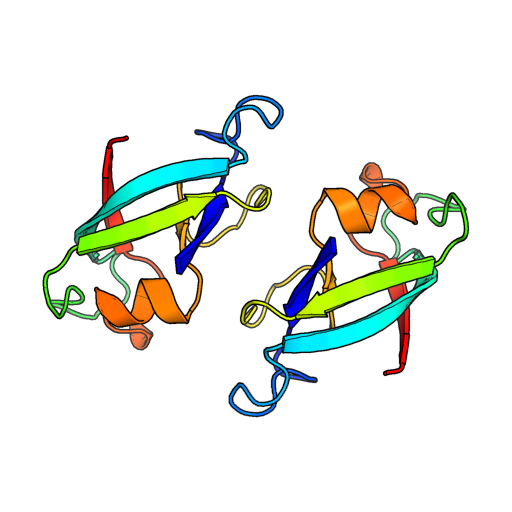12.602 1 93.81 70 ASP B O 1
ATOM 1124 N N . PRO B 1 71 ? -2.689 9.102 13.758 1 90.06 71 PRO B N 1
ATOM 1125 C CA . PRO B 1 71 ? -3.031 7.832 13.117 1 90.06 71 PRO B CA 1
ATOM 1126 C C . PRO B 1 71 ? -4.461 7.387 13.422 1 90.06 71 PRO B C 1
ATOM 1128 O O . PRO B 1 71 ? -5.047 6.621 12.648 1 90.06 71 PRO B O 1
ATOM 1131 N N . ASP B 1 72 ? -5.047 7.867 14.438 1 88.06 72 ASP B N 1
ATOM 1132 C CA . ASP B 1 72 ? -6.402 7.473 14.82 1 88.06 72 ASP B CA 1
ATOM 1133 C C . ASP B 1 72 ? -7.434 8.055 13.852 1 88.06 72 ASP B C 1
ATOM 1135 O O . ASP B 1 72 ? -8.586 7.617 13.828 1 88.06 72 ASP B O 1
ATOM 1139 N N . GLU B 1 73 ? -7.035 9.055 13.117 1 87.5 73 GLU B N 1
ATOM 1140 C CA . GLU B 1 73 ? -7.953 9.641 12.148 1 87.5 73 GLU B CA 1
ATOM 1141 C C . GLU B 1 73 ? -8.141 8.719 10.945 1 87.5 73 GLU B C 1
ATOM 1143 O O . GLU B 1 73 ? -9.242 8.609 10.406 1 87.5 73 GLU B O 1
ATOM 1148 N N . GLY B 1 74 ? -7.059 8.055 10.445 1 85.06 74 GLY B N 1
ATOM 1149 C CA . GLY B 1 74 ? -7.113 7.105 9.344 1 85.06 74 GLY B CA 1
ATOM 1150 C C . GLY B 1 74 ? -7.105 7.77 7.98 1 85.06 74 GLY B C 1
ATOM 1151 O O . GLY B 1 74 ? -6.379 7.344 7.082 1 85.06 74 GLY B O 1
ATOM 1152 N N . LYS B 1 75 ? -8.016 8.781 7.84 1 90.94 75 LYS B N 1
ATOM 1153 C CA . LYS B 1 75 ? -8.07 9.547 6.598 1 90.94 75 LYS B CA 1
ATOM 1154 C C . LYS B 1 75 ? -8.008 11.039 6.875 1 90.94 75 LYS B C 1
ATOM 1156 O O . LYS B 1 75 ? -8.609 11.523 7.836 1 90.94 75 LYS B O 1
ATOM 1161 N N . ILE B 1 76 ? -7.332 11.766 6.035 1 93.38 76 ILE B N 1
ATOM 1162 C CA . ILE B 1 76 ? -7.227 13.211 6.172 1 93.38 76 ILE B CA 1
ATOM 1163 C C . ILE B 1 76 ? -7.406 13.875 4.809 1 93.38 76 ILE B C 1
ATOM 1165 O O . ILE B 1 76 ? -7.242 13.227 3.771 1 93.38 76 ILE B O 1
ATOM 1169 N N . THR B 1 77 ? -7.824 15.148 4.859 1 94.25 77 THR B N 1
ATOM 1170 C CA . THR B 1 77 ? -7.781 15.961 3.65 1 94.25 77 THR B CA 1
ATOM 1171 C C . THR B 1 77 ? -6.375 16.5 3.412 1 94.25 77 THR B C 1
ATOM 1173 O O . THR B 1 77 ? -5.688 16.891 4.355 1 94.25 77 THR B O 1
ATOM 1176 N N . ILE B 1 78 ? -5.977 16.438 2.109 1 96.25 78 ILE B N 1
ATOM 1177 C CA . ILE B 1 78 ? -4.602 16.828 1.816 1 96.25 78 ILE B CA 1
ATOM 1178 C C . ILE B 1 78 ? -4.582 17.766 0.614 1 96.25 78 ILE B C 1
ATOM 1180 O O . ILE B 1 78 ? -5.512 17.781 -0.195 1 96.25 78 ILE B O 1
ATOM 1184 N N . ASP B 1 79 ? -3.535 18.578 0.608 1 96.94 79 ASP B N 1
ATOM 1185 C CA . ASP B 1 79 ? -3.014 19.188 -0.606 1 96.94 79 ASP B CA 1
ATOM 1186 C C . ASP B 1 79 ? -1.71 18.531 -1.046 1 96.94 79 ASP B C 1
ATOM 1188 O O . ASP B 1 79 ? -0.964 18 -0.217 1 96.94 79 ASP B O 1
ATOM 1192 N N . TYR B 1 80 ? -1.521 18.484 -2.316 1 97.69 80 TYR B N 1
ATOM 1193 C CA . TYR B 1 80 ? -0.279 17.875 -2.797 1 97.69 80 TYR B CA 1
ATOM 1194 C C . TYR B 1 80 ? 0.174 18.531 -4.098 1 97.69 80 TYR B C 1
ATOM 1196 O O . TYR B 1 80 ? -0.654 18.984 -4.898 1 97.69 80 TYR B O 1
ATOM 1204 N N . HIS B 1 81 ? 1.513 18.625 -4.246 1 96.25 81 HIS B N 1
ATOM 1205 C CA . HIS B 1 81 ? 2.121 19.109 -5.473 1 96.25 81 HIS B CA 1
ATOM 1206 C C . HIS B 1 81 ? 3.441 18.406 -5.762 1 96.25 81 HIS B C 1
ATOM 1208 O O . HIS B 1 81 ? 4.094 17.906 -4.844 1 96.25 81 HIS B O 1
ATOM 1214 N N . GLN B 1 82 ? 3.812 18.359 -7.023 1 92.94 82 GLN B N 1
ATOM 1215 C CA . GLN B 1 82 ? 5.09 17.797 -7.441 1 92.94 82 GLN B CA 1
ATOM 1216 C C . GLN B 1 82 ? 6.219 18.812 -7.289 1 92.94 82 GLN B C 1
ATOM 1218 O O . GLN B 1 82 ? 6.016 20.016 -7.488 1 92.94 82 GLN B O 1
#

Nearest PDB structures (foldseek):
  5xc9-assembly1_A  TM=6.187E-01  e=7.193E-02  Pomacea maculata
  5xca-assembly1_A  TM=5.284E-01  e=2.344E-02  Pomacea maculata
  1wc2-assembly1_A  TM=5.252E-01  e=5.268E-02  Mytilus edulis
  1wc2-assembly1_A  TM=7.381E-01  e=5.359E-02  Mytilus edulis
  5xc9-assembly1_A  TM=6.195E-01  e=7.346E-02  Pomacea maculata

InterPro domains:
  IPR007112 Expansin/pollen allergen, DPBB domain [PS50842] (1-82)
  IPR007112 Expansin/pollen allergen, DPBB domain [SM00837] (2-80)
  IPR009009 RlpA-like protein, double-psi beta-barrel domain [PF03330] (3-80)
  IPR036908 RlpA-like domain superfamily [G3DSA:2.40.40.10] (1-82)
  IPR036908 RlpA-like domain superfamily [SSF50685] (1-82)
  IPR044206 EG45-like domain containing protein, plant [PTHR47295] (1-82)

Foldseek 3Di:
DAWAAEPVQCVVVPQAFPKKKKFFDWAPPPPPHRFFDAPRIDIYGHHYHDYPPAQDRIRDDPVRCVNTGHVSRSHTDMDMDD/DAWAAEPVQCVVVPQAFPKKKKFFDWAPPPPPHRFFDAPRIDIYGHHYHDYPPALDRIRDDPVRCVNTGHVSRSHTDMDMDD

Radius of gyration: 16.13 Å; Cα contacts (8 Å, |Δi|>4): 386; chains: 2; bounding box: 27×42×32 Å

Solvent-accessible surface area (backbone atoms only — not comparable to full-atom values): 8766 Å² total; per-residue (Å²): 90,42,25,24,24,13,77,88,55,23,61,9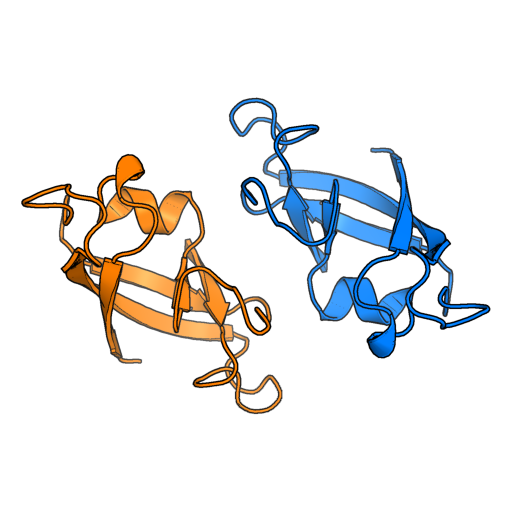5,59,65,35,52,69,42,57,33,44,38,29,50,72,35,52,71,74,67,74,47,85,71,28,52,30,80,84,21,50,45,60,30,30,26,74,36,67,30,62,96,86,52,60,42,67,61,27,57,26,54,70,48,40,53,48,16,27,46,70,85,39,72,38,59,37,69,48,72,48,113,91,42,24,25,23,13,78,89,57,23,60,96,58,68,35,54,68,41,56,33,43,38,30,50,73,37,54,72,71,70,71,45,87,71,28,53,30,82,84,22,50,46,61,30,31,25,75,36,67,30,63,98,86,51,64,39,69,62,28,56,26,55,69,46,40,54,49,16,27,47,72,85,40,71,38,60,37,68,48,72,48,112

Secondary structure (DSSP, 8-state):
-EEEE-HHHHTTTTTTT-EEEEEEEEE-SSS-SS-B-TTSEEEEEEEEE--TTSSSSEEE-HHHHHHHB-TTT--EEEEEE-/-EEEE-HHHHTTTTTTT-EEEEEEEEE-SSS-SS-B-TTSEEEEEEEEE--TTSSSSEEE-HHHHHHHB-TTT--EEEEEE-

pLDDT: mean 92.03, std 7.44, range [67.94, 98.62]

Organism: Amborella trichopoda (NCBI:txid13333)